Protein AF-A0A329QKL6-F1 (afdb_monomer)

Mean predicted aligned error: 5.83 Å

Solvent-accessible surface area (backbone atoms only — not comparable to full-atom values): 4264 Å² total; per-residue (Å²): 134,85,75,69,66,77,79,54,81,78,46,86,84,40,44,9,79,87,75,63,46,55,25,31,27,40,40,30,40,95,92,47,74,47,38,16,20,64,69,55,33,67,73,44,38,88,72,44,56,87,61,35,80,42,76,43,75,48,52,68,61,77,71,56,86,70,89,81,132

Secondary structure (DSSP, 8-state):
----GGGSPP-TT-B-TTT-SBP-EEEEETTEEEEE-HHHHHHHHHHHTTT-SEEEE-GGGGT------

Organism: NCBI:txid1981511

Radius of gyration: 12.3 Å; Cα contacts (8 Å, |Δi|>4): 96; chains: 1; bounding box: 27×31×33 Å

Structure (mmCIF, N/CA/C/O backbone):
data_AF-A0A329QKL6-F1
#
_entry.id   AF-A0A329QKL6-F1
#
loop_
_atom_site.group_PDB
_atom_site.id
_atom_site.type_symbol
_atom_site.label_atom_id
_atom_site.label_alt_id
_atom_site.label_comp_id
_atom_site.label_asym_id
_atom_site.label_entity_id
_atom_site.label_seq_id
_atom_site.pdbx_PDB_ins_code
_atom_site.Cartn_x
_atom_site.Cartn_y
_atom_site.Cartn_z
_atom_site.occupancy
_atom_site.B_iso_or_equiv
_atom_site.auth_seq_id
_atom_site.auth_comp_id
_atom_site.auth_asym_id
_atom_site.auth_atom_id
_atom_site.pdbx_PDB_model_num
ATOM 1 N N . MET A 1 1 ? -1.919 -12.819 21.405 1.00 35.75 1 MET A N 1
ATOM 2 C CA . MET A 1 1 ? -0.634 -12.444 20.786 1.00 35.75 1 MET A CA 1
ATOM 3 C C . MET A 1 1 ? -0.926 -12.057 19.351 1.00 35.75 1 MET A C 1
ATOM 5 O O . MET A 1 1 ? -1.262 -12.925 18.560 1.00 35.75 1 MET A O 1
ATOM 9 N N . THR A 1 2 ? -0.936 -10.765 19.048 1.00 48.22 2 THR A N 1
ATOM 10 C CA . THR A 1 2 ? -1.079 -10.257 17.682 1.00 48.22 2 THR A CA 1
ATOM 11 C C . THR A 1 2 ? 0.255 -10.458 16.977 1.00 48.22 2 THR A C 1
ATOM 13 O O . THR A 1 2 ? 1.245 -9.821 17.320 1.00 48.22 2 THR A O 1
ATOM 16 N N . ALA A 1 3 ? 0.310 -11.405 16.043 1.00 52.59 3 ALA A N 1
ATOM 17 C CA . ALA A 1 3 ? 1.435 -11.501 15.129 1.00 52.59 3 ALA A CA 1
ATOM 18 C C . ALA A 1 3 ? 1.468 -10.216 14.287 1.00 52.59 3 ALA A C 1
ATOM 20 O O . ALA A 1 3 ? 0.467 -9.890 13.647 1.00 52.59 3 ALA A O 1
ATOM 21 N N . SER A 1 4 ? 2.587 -9.485 14.297 1.00 58.06 4 SER A N 1
ATOM 22 C CA . SER A 1 4 ? 2.814 -8.379 13.361 1.00 58.06 4 SER A CA 1
ATOM 23 C C . SER A 1 4 ? 2.860 -8.940 11.943 1.00 58.06 4 SER A C 1
ATOM 25 O O . SER A 1 4 ? 3.901 -9.395 11.475 1.00 58.06 4 SER A O 1
ATOM 27 N N . LEU A 1 5 ? 1.716 -8.917 11.255 1.00 59.97 5 LEU A N 1
ATOM 28 C CA . LEU A 1 5 ? 1.607 -9.247 9.830 1.00 59.97 5 LEU A CA 1
ATOM 29 C C . LEU A 1 5 ? 2.564 -8.397 8.996 1.00 59.97 5 LEU A C 1
ATOM 31 O O . LEU A 1 5 ? 3.101 -8.865 8.000 1.00 59.97 5 LEU A O 1
ATOM 35 N N . ALA A 1 6 ? 2.840 -7.182 9.452 1.00 58.34 6 ALA A N 1
ATOM 36 C CA . ALA A 1 6 ? 3.650 -6.208 8.758 1.00 58.34 6 ALA A CA 1
ATOM 37 C C . ALA A 1 6 ? 5.117 -6.630 8.538 1.00 58.34 6 ALA A C 1
ATOM 39 O O . ALA A 1 6 ? 5.687 -6.302 7.506 1.00 58.34 6 ALA A O 1
ATOM 40 N N . THR A 1 7 ? 5.685 -7.474 9.410 1.00 66.38 7 THR A N 1
ATOM 41 C CA . THR A 1 7 ? 7.060 -7.987 9.250 1.00 66.38 7 THR A CA 1
ATOM 42 C C . THR A 1 7 ? 7.154 -9.177 8.287 1.00 66.38 7 THR A C 1
ATOM 44 O O . THR A 1 7 ? 8.254 -9.600 7.935 1.00 66.38 7 THR A O 1
ATOM 47 N N . LYS A 1 8 ? 6.025 -9.764 7.859 1.00 86.25 8 LYS A N 1
ATOM 48 C CA . LYS A 1 8 ? 6.040 -10.896 6.924 1.00 86.25 8 LYS A CA 1
ATOM 49 C C . LYS A 1 8 ? 6.298 -10.392 5.498 1.00 86.25 8 LYS A C 1
ATOM 51 O O . LYS A 1 8 ? 5.475 -9.615 5.008 1.00 86.25 8 LYS A O 1
ATOM 56 N N . PRO A 1 9 ? 7.334 -10.890 4.797 1.00 91.38 9 PRO A N 1
ATOM 57 C CA . PRO A 1 9 ? 7.574 -10.519 3.410 1.00 91.38 9 PRO A CA 1
ATOM 58 C C . PRO A 1 9 ? 6.381 -10.817 2.504 1.00 91.38 9 PRO A C 1
ATOM 60 O O . PRO A 1 9 ? 5.680 -11.822 2.691 1.00 91.38 9 PRO A O 1
ATOM 63 N N . LEU A 1 10 ? 6.175 -9.964 1.504 1.00 94.69 10 LEU A N 1
ATOM 64 C CA . LEU A 1 10 ? 5.171 -10.201 0.472 1.00 94.69 10 LEU A CA 1
ATOM 65 C C . LEU A 1 10 ? 5.667 -11.273 -0.505 1.00 94.69 10 LEU A C 1
ATOM 67 O O . LEU A 1 10 ? 6.848 -11.363 -0.856 1.00 94.69 10 LEU A O 1
ATOM 71 N N . ASN A 1 11 ? 4.755 -12.127 -0.946 1.00 93.69 11 ASN A N 1
ATOM 72 C CA . ASN A 1 11 ? 5.031 -13.222 -1.865 1.00 93.69 11 ASN A CA 1
ATOM 73 C C . ASN A 1 11 ? 4.085 -13.187 -3.072 1.00 93.69 11 ASN A C 1
ATOM 75 O O . ASN A 1 11 ? 3.184 -12.361 -3.178 1.00 93.69 11 ASN A O 1
ATOM 79 N N . VAL A 1 12 ? 4.298 -14.106 -4.012 1.00 93.50 12 VAL A N 1
ATOM 8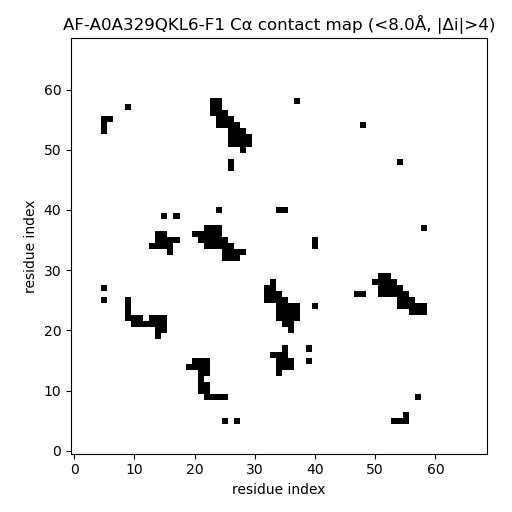0 C CA . VAL A 1 12 ? 3.571 -14.148 -5.291 1.00 93.50 12 VAL A CA 1
ATOM 81 C C . VAL A 1 12 ? 2.062 -14.391 -5.156 1.00 93.50 12 VAL A C 1
ATOM 83 O O . VAL A 1 12 ? 1.316 -14.094 -6.091 1.00 93.50 12 VAL A O 1
ATOM 86 N N . ALA A 1 13 ? 1.605 -14.942 -4.028 1.00 96.25 13 ALA A N 1
ATOM 87 C CA . ALA A 1 13 ? 0.187 -15.151 -3.753 1.00 96.25 13 ALA A CA 1
ATOM 88 C C . ALA A 1 13 ? -0.511 -13.877 -3.257 1.00 96.25 13 ALA A C 1
ATOM 90 O O . ALA A 1 13 ? -1.730 -13.780 -3.383 1.00 96.25 13 ALA A O 1
ATOM 91 N N . ASP A 1 14 ? 0.238 -12.900 -2.740 1.00 97.19 14 ASP A N 1
ATOM 92 C CA . ASP A 1 14 ? -0.319 -11.646 -2.242 1.00 97.19 14 ASP A CA 1
ATOM 93 C C . ASP A 1 14 ? -0.767 -10.784 -3.428 1.00 97.19 14 ASP A C 1
ATOM 95 O O . ASP A 1 14 ? 0.015 -10.474 -4.335 1.00 97.19 14 ASP A O 1
ATOM 99 N N . ARG A 1 15 ? -2.058 -10.433 -3.461 1.00 98.12 15 ARG A N 1
ATOM 100 C CA . ARG A 1 15 ? -2.683 -9.737 -4.592 1.00 98.12 15 ARG A CA 1
ATOM 101 C C . ARG A 1 15 ? -3.064 -8.317 -4.230 1.00 98.12 15 ARG A C 1
ATOM 103 O O . ARG A 1 15 ? -3.494 -8.035 -3.126 1.00 98.12 15 ARG A O 1
ATOM 110 N N . CYS A 1 16 ? -2.914 -7.427 -5.199 1.00 98.38 16 CYS A N 1
ATOM 111 C CA . CYS A 1 16 ? -3.349 -6.052 -5.092 1.00 98.38 16 CYS A CA 1
ATOM 112 C C . CYS A 1 16 ? -4.874 -5.989 -5.020 1.00 98.38 16 CYS A C 1
ATOM 114 O O . CYS A 1 16 ? -5.544 -6.416 -5.960 1.00 98.38 16 CYS A O 1
ATOM 116 N N . ASP A 1 17 ? -5.406 -5.337 -3.994 1.00 98.00 17 ASP A N 1
ATOM 117 C CA . ASP A 1 17 ? -6.852 -5.220 -3.773 1.00 98.00 17 ASP A CA 1
ATOM 118 C C . ASP A 1 17 ? -7.566 -4.400 -4.860 1.00 98.00 17 ASP A C 1
ATOM 120 O O . ASP A 1 17 ? -8.782 -4.465 -5.010 1.00 98.00 17 ASP A O 1
ATOM 124 N N . SER A 1 18 ? -6.818 -3.621 -5.650 1.00 97.38 18 SER A N 1
ATOM 125 C CA . SER A 1 18 ? -7.372 -2.799 -6.734 1.00 97.38 18 SER A CA 1
ATOM 126 C C . SER A 1 18 ? -7.372 -3.474 -8.109 1.00 97.38 18 SER A C 1
ATOM 128 O O . SER A 1 18 ? -8.195 -3.119 -8.947 1.00 97.38 18 SER A O 1
ATOM 130 N N . CYS A 1 19 ? -6.445 -4.398 -8.395 1.00 98.25 19 CYS A N 1
ATOM 131 C CA . CYS A 1 19 ? -6.340 -5.004 -9.735 1.00 98.25 19 CYS A CA 1
ATOM 132 C C . CYS A 1 19 ? -5.955 -6.482 -9.785 1.00 98.25 19 CYS A C 1
ATOM 134 O O . CYS A 1 19 ? -5.849 -7.034 -10.876 1.00 98.25 19 CYS A O 1
ATOM 136 N N . GLY A 1 20 ? -5.691 -7.123 -8.651 1.00 97.62 20 GLY A N 1
ATOM 137 C CA . GLY A 1 20 ? -5.315 -8.534 -8.596 1.00 97.62 20 GLY A CA 1
ATOM 138 C C . GLY A 1 20 ? -3.883 -8.860 -9.042 1.00 97.62 20 GLY A C 1
ATOM 139 O O . GLY A 1 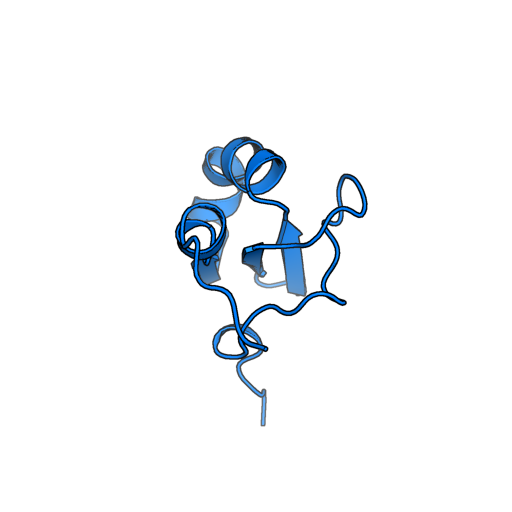20 ? -3.498 -10.024 -8.999 1.00 97.62 20 GLY A O 1
ATOM 140 N N . ALA A 1 21 ? -3.064 -7.881 -9.447 1.00 97.31 21 ALA A N 1
ATOM 141 C CA . ALA A 1 21 ? -1.635 -8.099 -9.713 1.00 97.31 21 ALA A CA 1
ATOM 142 C C . ALA A 1 21 ? -0.870 -8.466 -8.426 1.00 97.31 21 ALA A C 1
ATOM 144 O O . ALA A 1 21 ? -1.396 -8.284 -7.333 1.00 97.31 21 ALA A O 1
ATOM 145 N N . GLN A 1 22 ? 0.374 -8.951 -8.526 1.00 97.62 22 GLN A N 1
ATOM 146 C CA . GLN A 1 22 ? 1.205 -9.186 -7.335 1.00 97.62 22 GLN A CA 1
ATOM 147 C C . GLN A 1 22 ? 1.357 -7.901 -6.502 1.00 97.62 22 GLN A C 1
ATOM 149 O O . GLN A 1 22 ? 1.619 -6.820 -7.043 1.00 97.62 22 GLN A O 1
ATOM 154 N N . ALA A 1 23 ? 1.173 -8.030 -5.190 1.00 97.88 23 ALA A N 1
ATOM 155 C CA . ALA A 1 23 ? 1.396 -6.963 -4.234 1.00 97.88 23 ALA A CA 1
ATOM 156 C C . ALA A 1 23 ? 2.879 -6.859 -3.856 1.00 97.88 23 ALA A C 1
ATOM 158 O O . ALA A 1 23 ? 3.570 -7.860 -3.686 1.00 97.88 23 ALA A O 1
ATOM 159 N N . TYR A 1 24 ? 3.339 -5.621 -3.713 1.00 97.38 24 TYR A N 1
ATOM 160 C CA . TYR A 1 24 ? 4.676 -5.260 -3.230 1.00 97.38 24 TYR A CA 1
ATOM 161 C C . TYR A 1 24 ? 4.606 -4.246 -2.090 1.00 97.38 24 TYR A C 1
ATOM 163 O O . TYR A 1 24 ? 5.626 -3.927 -1.495 1.00 97.38 24 TYR A O 1
ATOM 171 N N . ILE A 1 25 ? 3.415 -3.725 -1.794 1.00 97.12 25 ILE A N 1
ATOM 172 C CA . ILE A 1 25 ? 3.179 -2.770 -0.722 1.00 97.12 25 ILE A CA 1
ATOM 173 C C . ILE A 1 25 ? 2.063 -3.310 0.167 1.00 97.12 25 ILE A C 1
ATOM 175 O O . ILE A 1 25 ? 1.007 -3.693 -0.341 1.00 97.12 25 ILE A O 1
ATOM 179 N N . ARG A 1 26 ? 2.282 -3.299 1.482 1.00 97.62 26 ARG A N 1
ATOM 180 C CA . ARG A 1 26 ? 1.259 -3.527 2.509 1.00 97.62 26 ARG A CA 1
ATOM 181 C C . ARG A 1 26 ? 1.104 -2.255 3.334 1.00 97.62 26 ARG A C 1
ATOM 183 O O . ARG A 1 26 ? 2.061 -1.788 3.948 1.00 97.62 26 ARG A O 1
ATOM 190 N N . ALA A 1 27 ? -0.112 -1.726 3.375 1.00 96.69 27 ALA A N 1
ATOM 191 C CA . ALA A 1 27 ? -0.499 -0.648 4.273 1.00 96.69 27 ALA A CA 1
ATOM 192 C C . ALA A 1 27 ? -1.299 -1.242 5.435 1.00 96.69 27 ALA A C 1
ATOM 194 O O . ALA A 1 27 ? -2.394 -1.760 5.223 1.00 96.69 27 ALA A O 1
ATOM 195 N N . VAL A 1 28 ? -0.762 -1.175 6.650 1.00 96.00 28 VAL A N 1
ATOM 196 C CA . VAL A 1 28 ? -1.468 -1.594 7.865 1.00 96.00 28 VAL A CA 1
ATOM 197 C C . VAL A 1 28 ? -2.198 -0.390 8.438 1.00 96.00 28 VAL A C 1
ATOM 199 O O . VAL A 1 28 ? -1.591 0.645 8.709 1.00 96.00 28 VAL A O 1
ATOM 202 N N . LEU A 1 29 ? -3.503 -0.532 8.611 1.00 94.31 29 LEU A N 1
ATOM 203 C CA . LEU A 1 29 ? -4.425 0.440 9.184 1.00 94.31 29 LEU A CA 1
ATOM 204 C C . LEU A 1 29 ? -4.93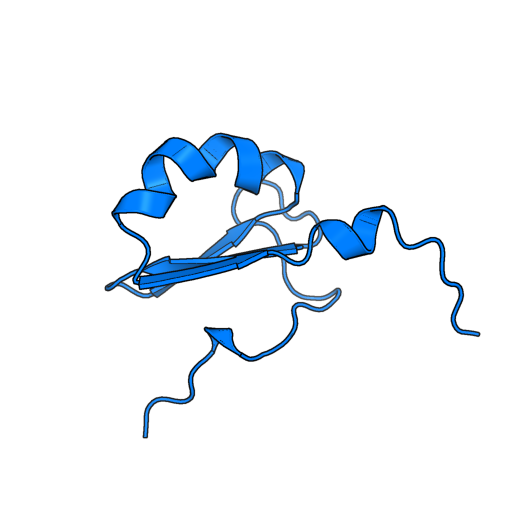9 -0.082 10.535 1.00 94.31 29 LEU A C 1
ATOM 206 O O . LEU A 1 29 ? -4.723 -1.233 10.909 1.00 94.31 29 LEU A O 1
ATOM 210 N N . ASP A 1 30 ? -5.667 0.755 11.262 1.00 93.25 30 ASP A N 1
ATOM 211 C CA . ASP A 1 30 ? -6.354 0.368 12.500 1.00 93.25 30 ASP A CA 1
ATOM 212 C C . ASP A 1 30 ? -7.398 -0.744 12.292 1.00 93.25 30 ASP A C 1
ATOM 214 O O . ASP A 1 30 ? -7.565 -1.606 13.154 1.00 93.25 30 ASP A O 1
ATOM 218 N N . GLN A 1 31 ? -8.071 -0.744 11.139 1.00 89.56 31 GLN A N 1
ATOM 219 C CA . GLN A 1 31 ? -9.126 -1.698 10.791 1.00 89.56 31 GLN A CA 1
ATOM 220 C C . GLN A 1 31 ? -8.634 -2.935 10.014 1.00 89.56 31 GLN A C 1
ATOM 222 O O . GLN A 1 31 ? -9.455 -3.764 9.622 1.00 89.56 31 GLN A O 1
ATOM 227 N N . GLY A 1 32 ? -7.330 -3.083 9.752 1.00 93.06 32 GLY A N 1
ATOM 228 C CA . GLY A 1 32 ? -6.792 -4.217 8.989 1.00 93.06 32 GLY A CA 1
ATOM 229 C C . GLY A 1 32 ? -5.620 -3.844 8.089 1.00 93.06 32 GLY A C 1
ATOM 230 O O . GLY A 1 32 ? -4.869 -2.925 8.390 1.00 93.06 32 GLY A O 1
ATOM 231 N N . GLU A 1 33 ? -5.450 -4.550 6.974 1.00 94.94 33 GLU A N 1
ATOM 232 C CA . GLU A 1 33 ? -4.401 -4.261 5.992 1.00 94.94 33 GLU A CA 1
ATOM 233 C C . GLU A 1 33 ? -4.960 -4.143 4.575 1.00 94.94 33 GLU A C 1
ATOM 235 O O . GLU A 1 33 ? -5.987 -4.735 4.248 1.00 94.94 33 GLU A O 1
ATOM 240 N N . LEU A 1 34 ? -4.265 -3.365 3.747 1.00 97.06 34 LEU A N 1
ATOM 241 C CA . LEU A 1 34 ? -4.499 -3.250 2.313 1.00 97.06 34 LEU A CA 1
ATOM 242 C C . LEU A 1 34 ? -3.220 -3.599 1.560 1.00 97.06 34 LEU A C 1
ATOM 244 O O . LEU A 1 34 ? -2.125 -3.160 1.931 1.00 97.06 34 LEU A O 1
ATOM 248 N N . LEU A 1 35 ? -3.367 -4.353 0.478 1.00 98.06 35 LEU A N 1
ATOM 249 C CA . LEU A 1 35 ? -2.280 -4.817 -0.367 1.00 98.06 35 LEU A CA 1
ATOM 250 C C . LEU A 1 35 ? -2.321 -4.120 -1.725 1.00 98.06 35 LEU A C 1
ATOM 252 O O . LEU A 1 35 ? -3.344 -4.063 -2.414 1.00 98.06 35 LEU A O 1
ATOM 256 N N . PHE A 1 36 ? -1.167 -3.625 -2.167 1.00 98.38 36 PHE A N 1
ATOM 257 C CA . PHE A 1 36 ? -1.043 -2.926 -3.436 1.00 98.38 36 PHE A CA 1
ATOM 258 C C . PHE A 1 36 ? 0.131 -3.422 -4.271 1.00 98.38 36 PHE A C 1
ATOM 260 O O . PHE A 1 36 ? 1.217 -3.711 -3.772 1.00 98.38 36 PHE A O 1
ATOM 267 N N . CYS A 1 37 ? -0.072 -3.467 -5.588 1.00 98.12 37 CYS A N 1
ATOM 268 C CA . CYS A 1 37 ? 1.034 -3.528 -6.535 1.00 98.12 37 CYS A CA 1
ATOM 269 C C . CYS A 1 37 ? 1.808 -2.200 -6.510 1.00 98.12 37 CYS A C 1
ATOM 271 O O . CYS A 1 37 ? 1.279 -1.180 -6.063 1.00 98.12 37 CYS A O 1
ATOM 273 N N . GLY A 1 38 ? 3.028 -2.174 -7.055 1.00 96.50 38 GLY A N 1
ATOM 274 C CA . GLY A 1 38 ? 3.842 -0.950 -7.069 1.00 96.50 38 GLY A CA 1
ATOM 275 C C . GLY A 1 38 ? 3.157 0.253 -7.736 1.00 96.50 38 GLY A C 1
ATOM 276 O O . GLY A 1 38 ? 3.345 1.389 -7.309 1.00 96.50 38 GLY A O 1
ATOM 277 N N . HIS A 1 39 ? 2.297 0.020 -8.734 1.00 97.44 39 HIS A N 1
ATOM 278 C CA . HIS A 1 39 ? 1.509 1.079 -9.372 1.00 97.44 39 HIS A CA 1
ATOM 279 C C . HIS A 1 39 ? 0.434 1.653 -8.435 1.00 97.44 39 HIS A C 1
ATOM 281 O O . HIS A 1 39 ? 0.384 2.865 -8.214 1.00 97.44 39 HIS A O 1
ATOM 287 N N . HIS A 1 40 ? -0.429 0.805 -7.874 1.00 98.31 40 HIS A N 1
ATOM 288 C CA . HIS A 1 40 ? -1.531 1.281 -7.039 1.00 98.31 40 HIS A CA 1
ATOM 289 C C . HIS A 1 40 ? -1.062 1.781 -5.676 1.00 98.31 40 HIS A C 1
ATOM 291 O O . HIS A 1 40 ? -1.639 2.740 -5.169 1.00 98.31 40 HIS A O 1
ATOM 297 N N . GLY A 1 41 ? 0.022 1.227 -5.133 1.00 97.50 41 GLY A N 1
ATOM 298 C CA . GLY A 1 41 ? 0.599 1.706 -3.882 1.00 97.50 41 GLY A CA 1
ATOM 299 C C . GLY A 1 41 ? 0.988 3.177 -3.990 1.00 97.50 41 GLY A C 1
ATOM 300 O O . GLY A 1 41 ? 0.472 3.983 -3.227 1.00 97.50 41 GLY A O 1
ATOM 301 N N . ARG A 1 42 ? 1.742 3.567 -5.029 1.00 96.69 42 ARG A N 1
ATOM 302 C CA . ARG A 1 42 ? 2.110 4.976 -5.289 1.00 96.69 42 ARG A CA 1
ATOM 303 C C . ARG A 1 42 ? 0.903 5.898 -5.474 1.00 96.69 42 ARG A C 1
ATOM 305 O O . ARG A 1 42 ? 0.926 7.051 -5.054 1.00 96.69 42 ARG A O 1
ATOM 312 N N . LYS A 1 43 ? -0.166 5.403 -6.106 1.00 98.00 43 LYS A N 1
ATOM 313 C CA . LYS A 1 43 ? -1.407 6.168 -6.309 1.00 98.00 43 LYS A CA 1
ATOM 314 C C . LYS A 1 4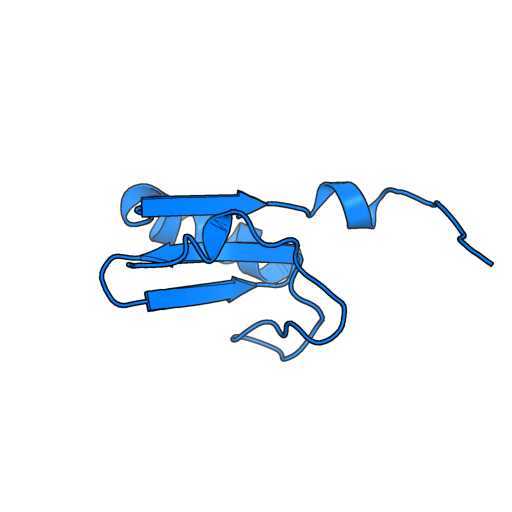3 ? -2.154 6.418 -4.994 1.00 98.00 43 LYS A C 1
ATOM 316 O O . LYS A 1 43 ? -2.748 7.483 -4.825 1.00 98.00 43 LYS A O 1
ATOM 321 N N . HIS A 1 44 ? -2.168 5.440 -4.092 1.00 97.25 44 HIS A N 1
ATOM 322 C CA . HIS A 1 44 ? -2.912 5.508 -2.834 1.00 97.25 44 HIS A CA 1
ATOM 323 C C . HIS A 1 44 ? -2.085 6.038 -1.656 1.00 97.25 44 HIS A C 1
ATOM 325 O O . HIS A 1 44 ? -2.669 6.544 -0.696 1.00 97.25 44 HIS A O 1
ATOM 331 N N . GLU A 1 45 ? -0.756 5.996 -1.746 1.00 97.12 45 GLU A N 1
ATOM 332 C CA . GLU A 1 45 ? 0.176 6.395 -0.690 1.00 97.12 45 GLU A CA 1
ATOM 333 C C . GLU A 1 45 ? -0.115 7.784 -0.104 1.00 97.12 45 GLU A C 1
ATOM 335 O O . GLU A 1 45 ? -0.261 7.861 1.115 1.00 97.12 45 GLU A O 1
ATOM 340 N N . PRO A 1 46 ? -0.326 8.865 -0.888 1.00 97.62 46 PRO A N 1
ATOM 341 C CA . PRO A 1 46 ? -0.567 10.189 -0.307 1.00 97.62 46 PRO A CA 1
ATOM 342 C C . PRO A 1 46 ? -1.795 10.252 0.612 1.00 97.62 46 PRO A C 1
ATOM 344 O O . PRO A 1 46 ? -1.856 11.093 1.504 1.00 97.62 46 PRO A O 1
ATOM 347 N N . LYS A 1 47 ? -2.782 9.374 0.389 1.00 96.25 47 LYS A N 1
ATOM 348 C CA . LYS A 1 47 ? -4.011 9.304 1.189 1.00 96.25 47 LYS A CA 1
ATOM 349 C C . LYS A 1 47 ? -3.882 8.347 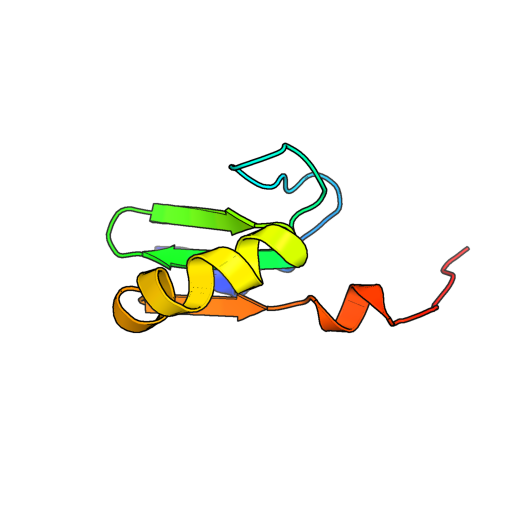2.369 1.00 96.25 47 LYS A C 1
ATOM 351 O O . LYS A 1 47 ? -4.398 8.645 3.437 1.00 96.25 47 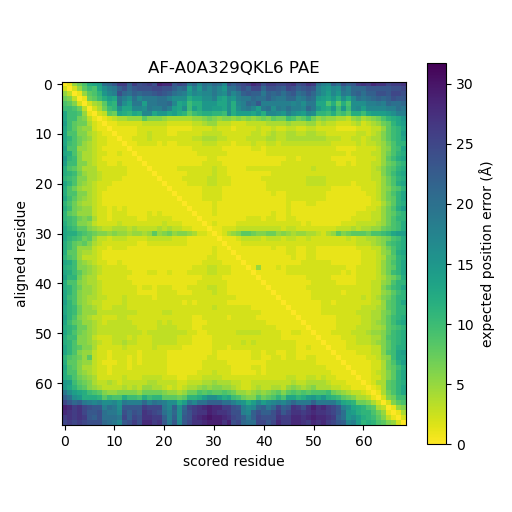LYS A O 1
ATOM 356 N N . LEU A 1 48 ? -3.231 7.201 2.169 1.00 96.06 48 LEU A N 1
ATOM 357 C CA . LEU A 1 48 ? -3.167 6.138 3.172 1.00 96.06 48 LEU A CA 1
ATOM 358 C C . LEU A 1 48 ? -2.016 6.315 4.158 1.00 96.06 48 LEU A C 1
ATOM 360 O O . LEU A 1 48 ? -2.173 5.971 5.321 1.00 96.06 48 LEU A O 1
ATOM 364 N N . ARG A 1 49 ? -0.878 6.870 3.734 1.00 95.69 49 ARG A N 1
ATOM 365 C CA . ARG A 1 49 ? 0.327 6.974 4.569 1.00 95.69 49 ARG A CA 1
ATOM 366 C C . ARG A 1 49 ? 0.116 7.742 5.882 1.00 95.69 49 ARG A C 1
ATOM 368 O O . ARG A 1 49 ? 0.641 7.277 6.885 1.00 95.69 49 ARG A O 1
ATOM 375 N N . PRO A 1 50 ? -0.682 8.828 5.942 1.00 96.75 50 PRO A N 1
ATOM 376 C CA . PRO A 1 50 ? -1.003 9.493 7.211 1.00 96.75 50 PRO A CA 1
ATOM 377 C C . PRO A 1 50 ? -1.895 8.670 8.155 1.00 96.75 50 PRO A C 1
ATOM 379 O O . PRO A 1 50 ? -1.939 8.951 9.347 1.00 96.75 50 PRO A O 1
ATOM 382 N N . MET A 1 51 ? -2.638 7.698 7.620 1.00 95.38 51 MET A N 1
ATOM 383 C CA . MET A 1 51 ? -3.562 6.834 8.368 1.00 95.38 51 MET A CA 1
ATOM 384 C C . MET A 1 51 ? -2.949 5.462 8.676 1.00 95.38 5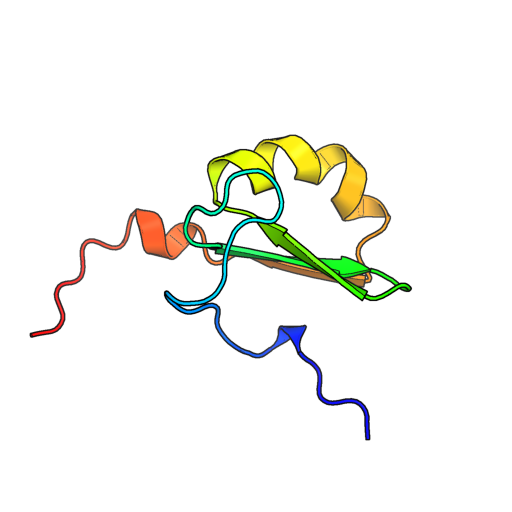1 MET A C 1
ATOM 386 O O . MET A 1 51 ? -3.519 4.684 9.438 1.00 95.38 51 MET A O 1
ATOM 390 N N . ALA A 1 52 ? -1.812 5.149 8.053 1.00 95.50 52 ALA A N 1
ATOM 391 C CA . ALA A 1 52 ? -1.140 3.876 8.188 1.00 95.50 52 ALA A CA 1
ATOM 392 C C . ALA A 1 52 ? -0.392 3.799 9.519 1.00 95.50 52 ALA A C 1
ATOM 394 O O . ALA A 1 52 ? 0.448 4.642 9.827 1.00 95.50 52 ALA A O 1
ATOM 395 N N . ILE A 1 53 ? -0.677 2.742 10.275 1.00 95.88 53 ILE A N 1
ATOM 396 C CA . ILE A 1 53 ? 0.122 2.321 11.426 1.00 95.88 53 ILE A CA 1
ATOM 397 C C . ILE A 1 53 ? 1.493 1.853 10.933 1.00 95.88 53 ILE A C 1
ATOM 399 O O . ILE A 1 53 ? 2.515 2.164 11.538 1.00 95.88 53 ILE A O 1
ATOM 403 N N . GLU A 1 54 ? 1.513 1.139 9.805 1.00 94.31 54 GLU A N 1
ATOM 404 C CA . GLU A 1 54 ? 2.737 0.670 9.168 1.00 94.31 54 GLU A CA 1
ATOM 405 C C . GLU A 1 54 ? 2.599 0.649 7.646 1.00 94.31 54 GLU A C 1
ATOM 407 O O . GLU A 1 54 ? 1.516 0.459 7.089 1.00 94.31 54 GLU A O 1
ATOM 412 N N . TRP A 1 55 ? 3.722 0.840 6.963 1.00 95.50 55 TRP A N 1
ATOM 413 C CA . TRP A 1 55 ? 3.807 0.804 5.512 1.00 95.50 55 TRP A CA 1
ATOM 414 C C . TRP A 1 55 ? 5.049 0.031 5.108 1.00 95.50 55 TRP A C 1
ATOM 416 O O . TRP A 1 55 ? 6.176 0.514 5.245 1.00 95.50 55 TRP A O 1
ATOM 426 N N . HIS A 1 56 ? 4.810 -1.170 4.611 1.00 96.19 56 HIS A N 1
ATOM 427 C CA . HIS A 1 56 ? 5.839 -2.084 4.160 1.00 96.19 56 HIS A CA 1
ATOM 428 C C . HIS A 1 56 ? 5.921 -2.015 2.639 1.00 96.19 56 HIS A C 1
ATOM 430 O O . HIS A 1 56 ? 4.952 -2.359 1.963 1.00 96.19 56 HIS A O 1
ATOM 436 N N . ASP A 1 57 ? 7.042 -1.528 2.109 1.00 95.81 57 ASP A N 1
ATOM 437 C CA . ASP A 1 57 ? 7.258 -1.303 0.678 1.00 95.81 57 ASP A CA 1
ATOM 438 C C . ASP A 1 57 ? 8.454 -2.120 0.188 1.00 95.81 57 ASP A C 1
ATOM 440 O O . ASP A 1 57 ? 9.607 -1.840 0.512 1.00 95.81 57 ASP A O 1
ATOM 444 N N . GLU A 1 58 ? 8.162 -3.131 -0.620 1.00 95.88 58 GLU A N 1
ATOM 445 C CA . GLU A 1 58 ? 9.141 -3.988 -1.274 1.00 95.88 58 GLU A CA 1
ATOM 446 C C . GLU A 1 58 ? 9.243 -3.708 -2.782 1.00 95.88 58 GLU A C 1
ATOM 448 O O . GLU A 1 58 ? 9.716 -4.549 -3.546 1.00 95.88 58 GLU A O 1
ATOM 453 N N . THR A 1 59 ? 8.808 -2.537 -3.262 1.00 95.69 59 THR A N 1
ATOM 454 C CA . THR A 1 59 ? 8.877 -2.197 -4.696 1.00 95.69 59 THR A CA 1
ATOM 455 C C . THR A 1 59 ? 10.303 -2.132 -5.235 1.00 95.69 59 THR A C 1
ATOM 457 O O . THR A 1 59 ? 10.485 -2.218 -6.448 1.00 95.69 59 THR A O 1
ATOM 460 N N . ALA A 1 60 ? 11.320 -2.067 -4.370 1.00 93.06 60 ALA A N 1
ATOM 461 C CA . ALA A 1 60 ? 12.716 -2.271 -4.756 1.00 93.06 60 ALA A CA 1
ATOM 462 C C . ALA A 1 60 ? 12.932 -3.615 -5.486 1.00 93.06 60 ALA A C 1
ATOM 464 O O . ALA A 1 60 ? 13.650 -3.650 -6.486 1.00 93.06 60 ALA A O 1
ATOM 465 N N . ARG A 1 61 ? 12.206 -4.672 -5.087 1.00 89.56 61 ARG A N 1
ATOM 466 C CA . ARG A 1 61 ? 12.272 -6.019 -5.685 1.00 89.56 61 ARG A CA 1
ATOM 467 C C . ARG A 1 61 ? 11.783 -6.089 -7.130 1.00 89.56 61 ARG A C 1
ATOM 469 O O . ARG A 1 61 ? 12.031 -7.071 -7.815 1.00 89.56 61 ARG A O 1
ATOM 476 N N . LEU A 1 62 ? 11.070 -5.067 -7.611 1.00 87.62 62 LEU A N 1
ATOM 477 C CA . LEU A 1 62 ? 10.656 -4.983 -9.018 1.00 87.62 62 LEU A CA 1
ATOM 478 C C . LEU A 1 62 ? 11.833 -4.698 -9.954 1.00 87.62 62 LEU A C 1
ATOM 480 O O . LEU A 1 62 ? 11.769 -5.040 -11.132 1.00 87.62 62 LEU A O 1
ATOM 484 N N . ASN A 1 63 ? 12.872 -4.039 -9.438 1.00 81.56 63 ASN A N 1
ATOM 485 C CA . ASN A 1 63 ? 14.059 -3.661 -10.203 1.00 81.56 63 ASN A CA 1
ATOM 486 C C . ASN A 1 63 ? 15.239 -4.599 -9.938 1.00 81.56 63 ASN A C 1
ATOM 488 O O . ASN A 1 63 ? 16.219 -4.571 -10.682 1.00 81.56 63 ASN A O 1
ATOM 492 N N . GLU A 1 64 ? 15.151 -5.423 -8.893 1.00 76.94 64 GLU A N 1
ATOM 493 C CA . GLU A 1 64 ? 16.070 -6.531 -8.675 1.00 76.94 64 GLU A CA 1
ATOM 494 C C . GLU A 1 64 ? 15.896 -7.522 -9.828 1.00 76.94 64 GLU A C 1
ATOM 496 O O . GLU A 1 64 ? 14.970 -8.329 -9.880 1.00 76.94 64 GLU A O 1
ATOM 501 N N . THR A 1 65 ? 16.796 -7.425 -10.805 1.00 56.06 65 THR A N 1
ATOM 502 C CA . THR A 1 65 ? 17.001 -8.489 -11.782 1.00 56.06 65 THR A CA 1
ATOM 503 C C . THR A 1 65 ? 17.826 -9.553 -11.083 1.00 56.06 65 THR A C 1
ATOM 505 O O . THR A 1 65 ? 19.037 -9.604 -11.268 1.00 56.06 65 THR A O 1
ATOM 508 N N . GLU A 1 66 ? 17.213 -10.368 -10.232 1.00 55.12 66 GLU A N 1
ATOM 509 C CA . GLU A 1 66 ? 17.915 -11.532 -9.702 1.00 55.12 66 GLU A CA 1
ATOM 510 C C . GLU A 1 66 ? 17.159 -12.807 -10.081 1.00 55.12 66 GLU A C 1
ATOM 512 O O . GLU A 1 66 ? 16.002 -12.972 -9.687 1.00 55.12 66 GLU A O 1
ATOM 517 N N . PRO A 1 67 ? 17.762 -13.691 -10.901 1.00 55.56 67 PRO A N 1
ATOM 518 C CA . PRO A 1 67 ? 17.242 -15.025 -11.115 1.00 55.56 67 PRO A CA 1
ATOM 519 C C . PRO A 1 67 ? 17.622 -15.895 -9.911 1.00 55.56 67 PRO A C 1
ATOM 521 O O . PRO A 1 67 ? 18.805 -15.992 -9.586 1.00 55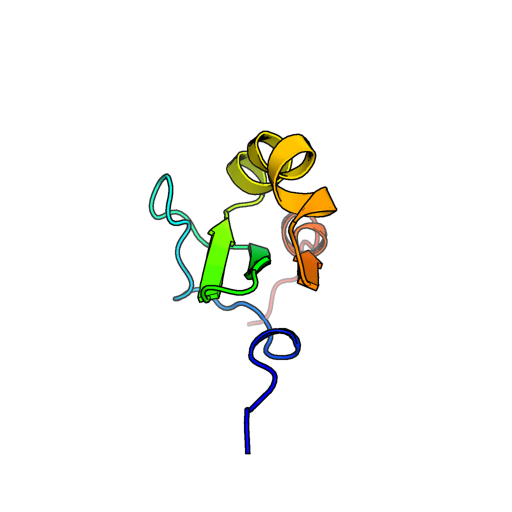.56 67 PRO A O 1
ATOM 524 N N . PRO A 1 68 ? 16.674 -16.622 -9.310 1.00 48.94 68 PRO A N 1
ATOM 525 C CA . PRO A 1 68 ? 16.983 -17.857 -8.622 1.00 48.94 68 PRO A CA 1
ATOM 526 C C . PRO A 1 68 ? 16.478 -19.015 -9.489 1.00 48.94 68 PRO A C 1
ATOM 528 O O . PRO A 1 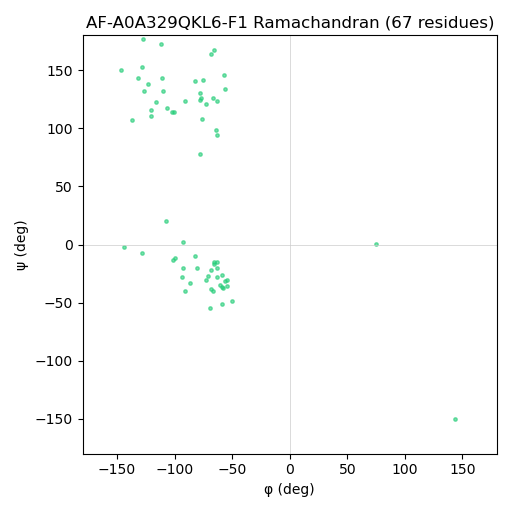68 ? 15.287 -19.104 -9.800 1.00 48.94 68 PRO A O 1
ATOM 531 N N . GLY A 1 69 ? 17.416 -19.853 -9.936 1.00 50.28 69 GLY A N 1
ATOM 532 C CA . GLY A 1 69 ? 17.104 -21.192 -10.438 1.00 50.28 69 GLY A CA 1
ATOM 533 C C . GLY A 1 69 ? 16.542 -22.089 -9.343 1.00 50.28 69 GLY A C 1
ATOM 534 O O . GLY A 1 69 ? 16.792 -21.798 -8.150 1.00 50.28 69 GLY A O 1
#

InterPro domains:
  IPR055878 Domain of unknown function DUF7455 [PF24254] (10-62)

Sequence (69 aa):
MTASLATKPLNVADRCDSCGAQAYIRAVLDQGELLFCGHHGRKHEPKLRPMAIEWHDETARLNETEPPG

Nearest PDB structures (foldseek):
  5m88-assembly1_B  TM=5.312E-01  e=1.762E+00  Thermochaetoides thermophila DSM 1495
  8ro0-assembly1_t  TM=5.243E-01  e=2.619E+00  Caenorhabditis elegans
  8ro1-assembly1_q  TM=5.051E-01  e=3.193E+00  Caenorhabditis elegans
  5ylz-assembly1_t  TM=4.724E-01  e=2.011E+00  Saccharomyces cerevisiae S288C
  9esi-assembly1_T  TM=5.172E-01  e=3.411E+00  Schizosaccharomyces pombe

Foldseek 3Di:
DDDPPLPDAFDQCDAAPVPGHGFQKWFAAPVGIGTHHPVVCVVCCVPRVVRGPDMGGRCVVVVPPDDDD

pLDDT: mean 87.98, std 16.4, range [35.75, 98.38]